Protein AF-A0A8T9QC94-F1 (afdb_monomer)

Structure (mmCIF, N/CA/C/O backbone):
data_AF-A0A8T9QC94-F1
#
_entry.id   AF-A0A8T9QC94-F1
#
loop_
_atom_site.group_PDB
_atom_site.id
_atom_site.type_symbol
_atom_site.label_atom_id
_atom_site.label_alt_id
_atom_site.label_comp_id
_atom_site.label_asym_id
_atom_site.label_entity_id
_atom_site.label_seq_id
_atom_site.pdbx_PDB_ins_code
_atom_site.Cartn_x
_atom_site.Cartn_y
_atom_site.Cartn_z
_atom_site.occupancy
_atom_site.B_iso_or_equiv
_atom_site.auth_seq_id
_atom_site.auth_comp_id
_atom_site.auth_asym_id
_atom_site.auth_atom_id
_atom_site.pdbx_PDB_model_num
ATOM 1 N N . MET A 1 1 ? -2.065 2.156 1.287 1.00 50.62 1 MET A N 1
ATOM 2 C CA . MET A 1 1 ? -2.611 1.478 0.087 1.00 50.62 1 MET A CA 1
ATOM 3 C C . MET A 1 1 ? -2.730 2.405 -1.128 1.00 50.62 1 MET A C 1
ATOM 5 O O . MET A 1 1 ? -3.229 1.985 -2.161 1.00 50.62 1 MET A O 1
ATOM 9 N N . GLY A 1 2 ? -2.127 3.603 -1.081 1.00 30.98 2 GLY A N 1
ATOM 10 C CA . GLY A 1 2 ? -1.982 4.484 -2.244 1.00 30.98 2 GLY A CA 1
ATOM 11 C C . GLY A 1 2 ? -0.728 4.279 -3.100 1.00 30.98 2 GLY A C 1
ATOM 12 O O . GLY A 1 2 ? -0.575 5.043 -4.041 1.00 30.98 2 GLY A O 1
ATOM 13 N N . ARG A 1 3 ? 0.181 3.331 -2.795 1.00 42.44 3 ARG A N 1
ATOM 14 C CA . ARG A 1 3 ? 1.330 2.986 -3.660 1.00 42.44 3 ARG A CA 1
ATOM 15 C C . ARG A 1 3 ? 2.234 1.886 -3.102 1.00 42.44 3 ARG A C 1
ATOM 17 O O . ARG A 1 3 ? 2.729 2.054 -1.993 1.00 42.44 3 ARG A O 1
ATOM 24 N N . PRO A 1 4 ? 2.602 0.907 -3.935 1.00 49.25 4 PRO A N 1
ATOM 25 C CA . PRO A 1 4 ? 3.944 0.352 -3.950 1.00 49.25 4 PRO A CA 1
ATOM 26 C C . PRO A 1 4 ? 4.881 1.401 -4.556 1.00 49.25 4 PRO A C 1
ATOM 28 O O . PRO A 1 4 ? 4.614 1.920 -5.653 1.00 49.25 4 PRO A O 1
ATOM 31 N N . TYR A 1 5 ? 5.948 1.729 -3.827 1.00 49.66 5 TYR A N 1
ATOM 32 C CA . TYR A 1 5 ? 7.038 2.610 -4.265 1.00 49.66 5 TYR A CA 1
ATOM 33 C C . TYR A 1 5 ? 6.638 4.099 -4.433 1.00 49.66 5 TYR A C 1
ATOM 35 O O . TYR A 1 5 ? 6.721 4.701 -5.511 1.00 49.66 5 TYR A O 1
ATOM 43 N N . GLY A 1 6 ? 6.162 4.711 -3.335 1.00 62.78 6 GLY A N 1
ATOM 44 C CA . GLY A 1 6 ? 6.227 6.162 -3.075 1.00 62.78 6 GLY A CA 1
ATOM 45 C C . GLY A 1 6 ? 5.049 6.759 -2.284 1.00 62.78 6 GLY A C 1
ATOM 46 O O . GLY A 1 6 ? 4.493 6.103 -1.416 1.00 62.78 6 GLY A O 1
ATOM 47 N N . TRP A 1 7 ? 4.705 8.022 -2.547 1.00 68.38 7 TRP A N 1
ATOM 48 C CA . TRP A 1 7 ? 3.813 8.870 -1.744 1.00 68.38 7 TRP A CA 1
ATOM 49 C C . TRP A 1 7 ? 2.368 8.886 -2.261 1.00 68.38 7 TRP A C 1
ATOM 51 O O . TRP A 1 7 ? 2.132 8.958 -3.473 1.00 68.38 7 TRP A O 1
ATOM 61 N N . GLY A 1 8 ? 1.398 8.859 -1.352 1.00 73.31 8 GLY A N 1
ATOM 62 C CA . GLY A 1 8 ? -0.018 8.906 -1.697 1.00 73.31 8 GLY A CA 1
ATOM 63 C C . GLY A 1 8 ? -0.899 9.209 -0.495 1.00 73.31 8 GLY A C 1
ATOM 64 O O . GLY A 1 8 ? -0.435 9.225 0.645 1.00 73.31 8 GLY A O 1
ATOM 65 N N . VAL A 1 9 ? -2.176 9.436 -0.775 1.00 79.12 9 VAL A N 1
ATOM 66 C CA . VAL A 1 9 ? -3.215 9.685 0.223 1.00 79.12 9 VAL A CA 1
ATOM 67 C C . VAL A 1 9 ? -4.273 8.603 0.079 1.00 79.12 9 VAL A C 1
ATOM 69 O O . VAL A 1 9 ? -4.597 8.163 -1.024 1.00 79.12 9 VAL A O 1
ATOM 72 N N . GLU A 1 10 ? -4.793 8.147 1.208 1.00 80.94 10 GLU A N 1
ATOM 73 C CA . GLU A 1 10 ? -5.810 7.110 1.267 1.00 80.94 10 GLU A CA 1
ATOM 74 C C . GLU A 1 10 ? -6.926 7.542 2.206 1.00 80.94 10 GLU A C 1
ATOM 76 O O . GLU A 1 10 ? -6.674 8.089 3.281 1.00 80.94 10 GLU A O 1
ATOM 81 N N . VAL A 1 11 ? -8.154 7.242 1.802 1.00 83.25 11 VAL A N 1
ATOM 82 C CA . VAL A 1 11 ? -9.336 7.342 2.644 1.00 83.25 11 VAL A CA 1
ATOM 83 C C . VAL A 1 11 ? -9.813 5.930 2.948 1.00 83.25 11 VAL A C 1
ATOM 85 O O . VAL A 1 11 ? -9.972 5.097 2.055 1.00 83.25 11 VAL A O 1
ATOM 88 N N . ALA A 1 12 ? -10.031 5.665 4.231 1.00 84.56 12 ALA A N 1
ATOM 89 C CA . ALA A 1 12 ? -10.493 4.382 4.725 1.00 84.56 12 ALA A CA 1
ATOM 90 C C . ALA A 1 12 ? -11.856 4.534 5.392 1.00 84.56 12 ALA A C 1
ATOM 92 O O . ALA A 1 12 ? -12.086 5.479 6.148 1.00 84.56 12 ALA A O 1
ATOM 93 N N . TYR A 1 13 ? -12.732 3.571 5.141 1.00 85.44 13 TYR A N 1
ATOM 94 C CA . TYR A 1 13 ? -14.042 3.475 5.754 1.00 85.44 13 TYR A CA 1
ATOM 95 C C . TYR A 1 13 ? -14.192 2.126 6.452 1.00 85.44 13 TYR A C 1
ATOM 97 O O . TYR A 1 13 ? -13.949 1.072 5.864 1.00 85.44 13 TYR A O 1
ATOM 105 N N . ARG A 1 14 ? -14.603 2.159 7.720 1.00 85.19 14 ARG A N 1
ATOM 106 C CA . ARG A 1 14 ? -14.805 0.954 8.522 1.00 85.19 14 ARG A CA 1
ATOM 107 C C . ARG A 1 14 ? -16.166 0.342 8.210 1.00 85.19 14 ARG A C 1
ATOM 109 O O . ARG A 1 14 ? -17.184 0.879 8.634 1.00 85.19 14 ARG A O 1
ATOM 116 N N . LEU A 1 15 ? -16.169 -0.775 7.483 1.00 85.06 15 LEU A N 1
ATOM 117 C CA . LEU A 1 15 ? -17.383 -1.521 7.138 1.00 85.06 15 LEU A CA 1
ATOM 118 C C . LEU A 1 15 ? -17.857 -2.390 8.309 1.00 85.06 15 LEU A C 1
ATOM 120 O O . LEU A 1 15 ? -19.047 -2.458 8.598 1.00 85.06 15 LEU A O 1
ATOM 124 N N . LEU A 1 16 ? -16.918 -3.045 8.994 1.00 86.25 16 LEU A N 1
ATOM 125 C CA . LEU A 1 16 ? -17.165 -3.903 10.156 1.00 86.25 16 LEU A CA 1
ATOM 126 C C . LEU A 1 16 ? -16.131 -3.592 11.247 1.00 86.25 16 LEU A C 1
ATOM 128 O O . LEU A 1 16 ? -15.074 -3.046 10.939 1.00 86.25 16 LEU A O 1
ATOM 132 N N . PRO A 1 17 ? -16.345 -3.995 12.514 1.00 81.81 17 PRO A N 1
ATOM 133 C CA . PRO A 1 17 ? -15.366 -3.771 13.584 1.00 81.81 17 PRO A CA 1
ATOM 134 C C . PRO A 1 17 ? -13.952 -4.289 13.273 1.00 81.81 17 PRO A C 1
ATOM 136 O O . PRO A 1 17 ? -12.978 -3.757 13.800 1.00 81.81 17 PRO A O 1
ATOM 139 N N . ALA A 1 18 ? -13.854 -5.303 12.410 1.00 85.88 18 ALA A N 1
ATOM 140 C CA . ALA A 1 18 ? -12.610 -5.923 11.976 1.00 85.88 18 ALA A CA 1
ATOM 141 C C . ALA A 1 18 ? -12.331 -5.767 10.470 1.00 85.88 18 ALA A C 1
ATOM 143 O O . ALA A 1 18 ? -11.371 -6.363 10.001 1.00 85.88 18 ALA A O 1
ATOM 144 N N . LEU A 1 19 ? -13.130 -5.009 9.705 1.00 88.38 19 LEU A N 1
ATOM 145 C CA . LEU A 1 19 ? -12.945 -4.853 8.255 1.00 88.38 19 LEU A CA 1
ATOM 146 C C . LEU A 1 19 ? -13.066 -3.387 7.840 1.00 88.38 19 LEU A C 1
ATOM 148 O O . LEU A 1 19 ? -14.121 -2.771 7.999 1.00 88.38 19 LEU A O 1
ATOM 152 N N . ASP A 1 20 ? -12.011 -2.873 7.221 1.00 88.50 20 ASP A N 1
ATOM 153 C CA . ASP A 1 20 ? -12.007 -1.566 6.576 1.00 88.50 20 ASP A CA 1
ATOM 154 C C . ASP A 1 20 ? -11.945 -1.751 5.055 1.00 88.50 20 ASP A C 1
ATOM 156 O O . ASP A 1 20 ? -11.173 -2.569 4.555 1.00 88.50 20 ASP A O 1
ATOM 160 N N . ALA A 1 21 ? -12.717 -0.95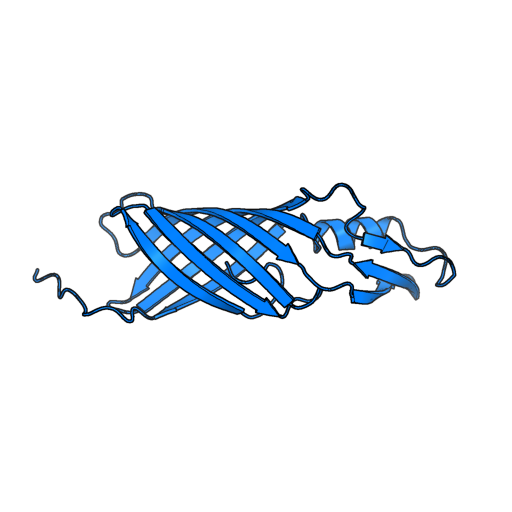9 4.318 1.00 87.50 21 ALA A N 1
ATOM 161 C CA . ALA A 1 21 ? -12.492 -0.717 2.899 1.00 87.50 21 ALA A CA 1
ATOM 162 C C . ALA A 1 21 ? -11.693 0.573 2.730 1.00 87.50 21 ALA A C 1
ATOM 164 O O . ALA A 1 21 ? -11.774 1.484 3.556 1.00 87.50 21 ALA A O 1
ATOM 165 N N . ASN A 1 22 ? -10.913 0.670 1.665 1.00 86.38 22 ASN A N 1
ATOM 166 C CA . ASN A 1 22 ? -10.178 1.881 1.362 1.00 86.38 22 ASN A CA 1
ATOM 167 C C . ASN A 1 22 ? -10.079 2.158 -0.127 1.00 86.38 22 ASN A C 1
ATOM 169 O O . ASN A 1 22 ? -10.169 1.273 -0.976 1.00 86.38 22 ASN A O 1
ATOM 173 N N . VAL A 1 23 ? -9.882 3.438 -0.405 1.00 86.75 23 VAL A N 1
ATOM 174 C CA . VAL A 1 23 ? -9.551 3.958 -1.719 1.00 86.75 23 VAL A CA 1
ATOM 175 C C . VAL A 1 23 ? -8.410 4.945 -1.552 1.00 86.75 23 VAL A C 1
ATOM 177 O O . VAL A 1 23 ? -8.390 5.752 -0.620 1.00 86.75 23 VAL A O 1
ATOM 180 N N . GLY A 1 24 ? -7.420 4.861 -2.425 1.00 81.19 24 GLY A N 1
ATOM 181 C CA . GLY A 1 24 ? -6.249 5.714 -2.363 1.00 81.19 24 GLY A CA 1
ATOM 182 C C . GLY A 1 24 ? -5.744 6.084 -3.739 1.00 81.19 24 GLY A C 1
ATOM 183 O O . GLY A 1 24 ? -5.918 5.351 -4.710 1.00 81.19 24 GLY A O 1
ATOM 184 N N . VAL A 1 25 ? -5.086 7.232 -3.791 1.00 81.12 25 VAL A N 1
ATOM 185 C CA . VAL A 1 25 ? -4.365 7.707 -4.967 1.00 81.12 25 VAL A CA 1
ATOM 186 C C . VAL A 1 25 ? -2.927 8.018 -4.578 1.00 81.12 25 VAL A C 1
ATOM 188 O O . VAL A 1 25 ? -2.644 8.463 -3.463 1.00 81.12 25 VAL A O 1
ATOM 191 N N . GLY A 1 26 ? -1.995 7.790 -5.493 1.00 73.31 26 GLY A N 1
ATOM 192 C CA . GLY A 1 26 ? -0.590 8.120 -5.284 1.00 73.31 26 GLY A CA 1
ATOM 193 C C . GLY A 1 26 ? 0.166 8.297 -6.593 1.00 73.31 26 GLY A C 1
ATOM 194 O O . GLY A 1 26 ? -0.261 7.829 -7.640 1.00 73.31 26 GLY A O 1
ATOM 195 N N . LEU A 1 27 ? 1.316 8.969 -6.541 1.00 68.31 27 LEU A N 1
ATOM 196 C CA . LEU A 1 27 ? 2.079 9.395 -7.732 1.00 68.31 27 LEU A CA 1
ATOM 197 C C . LEU A 1 27 ? 3.384 8.621 -7.999 1.00 68.31 27 LEU A C 1
ATOM 199 O O . LEU A 1 27 ? 4.462 9.168 -7.783 1.00 68.31 27 LEU A O 1
ATOM 203 N N . GLY A 1 28 ? 3.281 7.340 -8.370 1.00 64.69 28 GLY A N 1
ATOM 204 C CA . GLY A 1 28 ? 4.306 6.294 -8.597 1.00 64.69 28 GLY A CA 1
ATOM 205 C C . GLY A 1 28 ? 5.638 6.668 -9.251 1.00 64.69 28 GLY A C 1
ATOM 206 O O . GLY A 1 28 ? 5.694 7.588 -10.052 1.00 64.69 28 GLY A O 1
ATOM 207 N N . SER A 1 29 ? 6.664 5.829 -9.037 1.00 55.59 29 SER A N 1
ATOM 208 C CA . SER A 1 29 ? 7.753 5.659 -10.021 1.00 55.59 29 SER A CA 1
ATOM 209 C C . SER A 1 29 ? 7.223 5.209 -11.393 1.00 55.59 29 SER A C 1
ATOM 211 O O . SER A 1 29 ? 7.865 5.445 -12.404 1.00 55.59 29 SER A O 1
ATOM 213 N N . SER A 1 30 ? 6.022 4.620 -11.428 1.00 55.03 30 SER A N 1
ATOM 214 C CA . SER A 1 30 ? 5.246 4.296 -12.632 1.00 55.03 30 SER A CA 1
ATOM 215 C C . SER A 1 30 ? 4.028 5.221 -12.845 1.00 55.03 30 SER A C 1
ATOM 217 O O . SER A 1 30 ? 3.086 4.857 -13.542 1.00 55.03 30 SER A O 1
ATOM 219 N N . GLY A 1 31 ? 4.012 6.406 -12.222 1.00 66.94 31 GLY A N 1
ATOM 220 C CA . GLY A 1 31 ? 3.009 7.452 -12.458 1.00 66.94 31 GLY A CA 1
ATOM 221 C C . GLY A 1 31 ? 1.781 7.375 -11.561 1.00 66.94 31 GLY A C 1
ATOM 222 O O . GLY A 1 31 ? 1.801 6.731 -10.512 1.00 66.94 31 GLY A O 1
ATOM 223 N N . ALA A 1 32 ? 0.708 8.078 -11.930 1.00 70.88 32 ALA A N 1
ATOM 224 C CA . ALA A 1 32 ? -0.508 8.114 -11.123 1.00 70.88 32 ALA A CA 1
ATOM 225 C C . ALA A 1 32 ? -1.113 6.707 -10.969 1.00 70.88 32 ALA A C 1
ATOM 227 O O . ALA A 1 32 ? -1.405 6.016 -11.949 1.00 70.88 32 ALA A O 1
ATOM 228 N N . LYS A 1 33 ? -1.297 6.301 -9.713 1.00 74.38 33 LYS A N 1
ATOM 229 C CA . LYS A 1 33 ? -1.915 5.047 -9.297 1.00 74.38 33 LYS A CA 1
ATOM 230 C C . LYS A 1 33 ? -3.188 5.361 -8.540 1.00 74.38 33 LYS A C 1
ATOM 232 O O . LYS A 1 33 ? -3.174 6.190 -7.629 1.00 74.38 33 LYS A O 1
ATOM 237 N N . ILE A 1 34 ? -4.253 4.659 -8.887 1.00 80.56 34 ILE A N 1
ATOM 238 C CA . ILE A 1 34 ? -5.477 4.600 -8.096 1.00 80.56 34 ILE A CA 1
ATOM 239 C C . ILE A 1 34 ? -5.637 3.173 -7.596 1.00 80.56 34 ILE A C 1
ATOM 241 O O . ILE A 1 34 ? -5.380 2.219 -8.326 1.00 80.56 34 ILE A O 1
ATOM 245 N N . GLY A 1 35 ? -5.999 3.019 -6.331 1.00 80.94 35 GLY A N 1
ATOM 246 C CA . GLY A 1 35 ? -6.169 1.716 -5.720 1.00 80.94 35 GLY A CA 1
ATOM 247 C C . GLY A 1 35 ? -7.412 1.660 -4.861 1.00 80.94 35 GLY A C 1
ATOM 248 O O . GLY A 1 35 ? -7.745 2.626 -4.177 1.00 80.94 35 GLY A O 1
ATOM 249 N N . VAL A 1 36 ? -8.070 0.511 -4.888 1.00 87.19 36 VAL A N 1
ATOM 250 C CA . VAL A 1 36 ? -9.149 0.153 -3.969 1.00 87.19 36 VAL A CA 1
ATOM 251 C C . VAL A 1 36 ? -8.776 -1.130 -3.259 1.00 87.19 36 VAL A C 1
ATOM 253 O O . VAL A 1 36 ? -8.131 -2.006 -3.837 1.00 87.19 36 VAL A O 1
ATOM 256 N N . GLY A 1 37 ? -9.169 -1.259 -2.004 1.00 87.62 37 GLY A N 1
ATOM 257 C CA . GLY A 1 37 ? -8.801 -2.428 -1.237 1.00 87.62 37 GLY A CA 1
ATOM 258 C C . GLY A 1 37 ? -9.577 -2.605 0.043 1.00 87.62 37 GLY A C 1
ATOM 259 O O . GLY A 1 37 ? -10.472 -1.836 0.401 1.00 87.62 37 GLY A O 1
ATOM 260 N N . THR A 1 38 ? -9.223 -3.679 0.727 1.00 90.19 38 THR A N 1
ATOM 261 C CA . THR A 1 38 ? -9.811 -4.065 2.000 1.00 90.19 38 THR A CA 1
ATOM 262 C C . THR A 1 38 ? -8.717 -4.482 2.969 1.00 90.19 38 THR A C 1
ATOM 264 O O . THR A 1 38 ? -7.657 -4.977 2.582 1.00 90.19 38 THR A O 1
ATOM 267 N N . ARG A 1 39 ? -8.961 -4.251 4.258 1.00 90.38 39 ARG A N 1
ATOM 268 C CA . ARG A 1 39 ? -8.088 -4.644 5.364 1.00 90.38 39 ARG A CA 1
ATOM 269 C C . ARG A 1 39 ? -8.921 -5.297 6.448 1.00 90.38 39 ARG A C 1
ATOM 271 O O . ARG A 1 39 ? -9.793 -4.655 7.026 1.00 90.38 39 ARG A O 1
ATOM 278 N N . ALA A 1 40 ? -8.618 -6.550 6.736 1.00 89.81 40 ALA A N 1
ATOM 279 C CA . ALA A 1 40 ? -9.122 -7.275 7.881 1.00 89.81 40 ALA A CA 1
ATOM 280 C C . ALA A 1 40 ? -8.134 -7.154 9.049 1.00 89.81 40 ALA A C 1
ATOM 282 O O . ALA A 1 40 ? -6.933 -7.359 8.875 1.00 89.81 40 ALA A O 1
ATOM 283 N N . TYR A 1 41 ? -8.630 -6.841 10.242 1.00 89.50 41 TYR A N 1
ATOM 284 C CA . TYR A 1 41 ? -7.832 -6.730 11.460 1.00 89.50 41 TYR A CA 1
ATOM 285 C C . TYR A 1 41 ? -8.064 -7.938 12.353 1.00 89.50 41 TYR A C 1
ATOM 287 O O . TYR A 1 41 ? -9.199 -8.345 12.598 1.00 89.50 41 TYR A O 1
ATOM 295 N N . VAL A 1 42 ? -6.979 -8.468 12.906 1.00 89.19 42 VAL A N 1
ATOM 296 C CA . VAL A 1 42 ? -7.044 -9.481 13.952 1.00 89.19 42 VAL A CA 1
ATOM 297 C C . VAL A 1 42 ? -7.499 -8.798 15.248 1.00 89.19 42 VAL A C 1
ATOM 299 O O . VAL A 1 42 ? -6.870 -7.817 15.676 1.00 89.19 42 VAL A O 1
ATOM 302 N N . PRO A 1 43 ? -8.577 -9.283 15.892 1.00 82.19 43 PRO A N 1
ATOM 303 C CA . PRO A 1 43 ? -9.019 -8.757 17.174 1.00 82.19 43 PRO A CA 1
ATOM 304 C C . PRO A 1 43 ? -7.888 -8.833 18.202 1.00 82.19 43 PRO A C 1
ATOM 306 O O . PRO A 1 43 ? -7.308 -9.887 18.441 1.00 82.19 43 PRO A O 1
ATOM 309 N N . SER A 1 44 ? -7.576 -7.700 18.821 1.00 80.38 44 SER A N 1
ATOM 310 C CA . SER A 1 44 ? -6.547 -7.587 19.852 1.00 80.38 44 SER A CA 1
ATOM 311 C C . SER A 1 44 ? -7.076 -6.694 20.964 1.00 80.38 44 SER A C 1
ATOM 313 O O . SER A 1 44 ? -7.776 -5.717 20.703 1.00 80.38 44 SER A O 1
ATOM 315 N N . ARG A 1 45 ? -6.754 -7.034 22.216 1.00 75.94 45 ARG A N 1
ATOM 316 C CA . ARG A 1 45 ? -7.088 -6.207 23.392 1.00 75.94 45 ARG A CA 1
ATOM 317 C C . ARG A 1 45 ? -6.112 -5.037 23.579 1.00 75.94 45 ARG A C 1
ATOM 319 O O . ARG A 1 45 ? -6.335 -4.184 24.435 1.00 75.94 45 ARG A O 1
ATOM 326 N N . GLY A 1 46 ? -5.015 -5.018 22.819 1.00 81.25 46 GLY A N 1
ATOM 327 C CA . GLY A 1 46 ? -3.975 -3.996 22.889 1.00 81.25 46 GLY A CA 1
ATOM 328 C C . GLY A 1 46 ? -4.162 -2.863 21.880 1.00 81.25 46 GLY A C 1
ATOM 329 O O . GLY A 1 4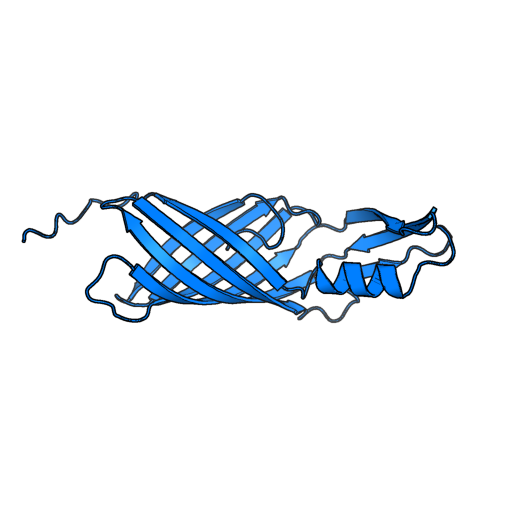6 ? -5.118 -2.829 21.119 1.00 81.25 46 GLY A O 1
ATOM 330 N N . ARG A 1 47 ? -3.198 -1.935 21.855 1.00 84.44 47 ARG A N 1
ATOM 331 C CA . ARG A 1 47 ? -3.112 -0.872 20.832 1.00 84.44 47 ARG A CA 1
ATOM 332 C C . ARG A 1 47 ? -2.521 -1.360 19.506 1.00 84.44 47 ARG A C 1
ATOM 334 O O . ARG A 1 47 ? -2.569 -0.631 18.521 1.00 84.44 47 ARG A O 1
ATOM 341 N N . ASN A 1 48 ? -1.944 -2.561 19.513 1.00 88.12 48 ASN A N 1
ATOM 342 C CA . ASN A 1 48 ? -1.361 -3.223 18.355 1.00 88.12 48 ASN A CA 1
ATOM 343 C C . ASN A 1 48 ? -2.380 -4.193 17.766 1.00 88.12 48 ASN A C 1
ATOM 345 O O . ASN A 1 48 ? -2.804 -5.132 18.446 1.00 88.12 48 ASN A O 1
ATOM 349 N N . HIS A 1 49 ? -2.715 -3.986 16.501 1.00 89.25 49 HIS A N 1
ATOM 350 C CA . HIS A 1 49 ? -3.555 -4.874 15.717 1.00 89.25 49 HIS A CA 1
ATOM 351 C C . HIS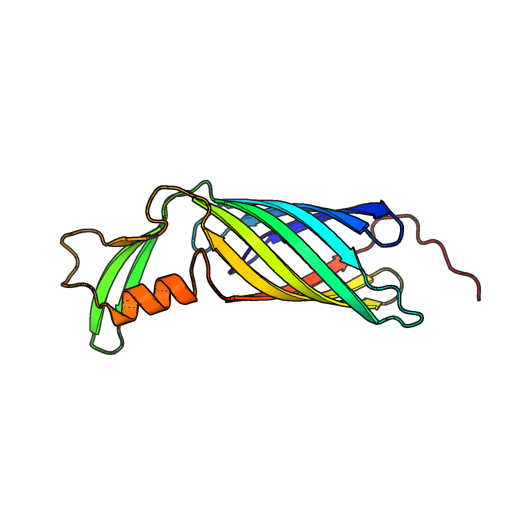 A 1 49 ? -2.756 -5.375 14.529 1.00 89.25 49 HIS A C 1
ATOM 353 O O . HIS A 1 49 ? -2.180 -4.586 13.784 1.00 89.25 49 HIS A O 1
ATOM 359 N N . LEU A 1 50 ? -2.725 -6.687 14.343 1.00 91.19 50 LEU A N 1
ATOM 360 C CA . LEU A 1 50 ? -2.267 -7.237 13.078 1.00 91.19 50 LEU A CA 1
ATOM 361 C C . LEU A 1 50 ? -3.376 -7.051 12.050 1.00 91.19 50 LEU A C 1
ATOM 363 O O . LEU A 1 50 ? -4.557 -7.135 12.390 1.00 91.19 50 LEU A O 1
ATOM 367 N N . PHE A 1 51 ? -3.004 -6.792 10.807 1.00 90.81 51 PHE A N 1
ATOM 368 C CA . PHE A 1 51 ? -3.955 -6.738 9.710 1.00 90.81 51 PHE A CA 1
ATOM 369 C C . PHE A 1 51 ? -3.435 -7.521 8.515 1.00 90.81 51 PHE A C 1
ATOM 371 O O . PHE A 1 51 ? -2.228 -7.615 8.293 1.00 90.81 51 PHE A O 1
ATOM 378 N N . ALA A 1 52 ? -4.371 -8.044 7.740 1.00 91.44 52 ALA A N 1
ATOM 379 C CA . ALA A 1 52 ? -4.148 -8.586 6.414 1.00 91.44 52 ALA A CA 1
ATOM 380 C C . ALA A 1 52 ? -5.119 -7.896 5.457 1.00 91.44 52 ALA A C 1
ATOM 382 O O . ALA A 1 52 ? -6.223 -7.524 5.843 1.00 91.44 52 ALA A O 1
ATOM 383 N N . GLY A 1 53 ? -4.719 -7.670 4.219 1.00 88.62 53 GLY A N 1
ATOM 384 C CA . GLY A 1 53 ? -5.524 -6.926 3.273 1.00 88.62 53 GLY A CA 1
ATOM 385 C C . GLY A 1 53 ? -5.117 -7.175 1.841 1.00 88.62 53 GLY A C 1
ATOM 386 O O . GLY A 1 53 ? -4.048 -7.711 1.555 1.00 88.62 53 GLY A O 1
ATOM 387 N N . THR A 1 54 ? -5.990 -6.760 0.942 1.00 88.88 54 THR A N 1
ATOM 388 C CA . THR A 1 54 ? -5.812 -6.924 -0.495 1.00 88.88 54 THR A CA 1
ATOM 389 C C . THR A 1 54 ? -6.142 -5.613 -1.179 1.00 88.88 54 THR A C 1
ATOM 391 O O . THR A 1 54 ? -7.181 -5.030 -0.872 1.00 88.88 54 THR A O 1
ATOM 394 N N . ASN A 1 55 ? -5.308 -5.175 -2.119 1.00 85.50 55 ASN A N 1
ATOM 395 C CA . ASN A 1 55 ? -5.592 -4.009 -2.950 1.00 85.50 55 ASN A CA 1
ATOM 396 C C . ASN A 1 55 ? -5.538 -4.358 -4.406 1.00 85.50 55 ASN A C 1
ATOM 398 O O . ASN A 1 55 ? -4.562 -4.940 -4.862 1.00 85.50 55 ASN A O 1
ATOM 402 N N . LEU A 1 56 ? -6.507 -3.861 -5.142 1.00 84.56 56 LEU A N 1
ATOM 403 C CA . LEU A 1 56 ? -6.408 -3.737 -6.572 1.00 84.56 56 LEU A CA 1
ATOM 404 C C . LEU A 1 56 ? -5.898 -2.334 -6.888 1.00 84.56 56 LEU A C 1
ATOM 406 O O . LEU A 1 56 ? -6.534 -1.344 -6.533 1.00 84.56 56 LEU A O 1
ATOM 410 N N . VAL A 1 57 ? -4.733 -2.248 -7.517 1.00 79.88 57 VAL A N 1
ATOM 411 C CA . VAL A 1 57 ? -4.090 -0.997 -7.914 1.00 79.88 57 VAL A CA 1
ATOM 412 C C . VAL A 1 57 ? -4.034 -0.947 -9.431 1.00 79.88 57 VAL A C 1
ATOM 414 O O . VAL A 1 57 ? -3.505 -1.850 -10.071 1.00 79.88 57 VAL A O 1
ATOM 417 N N . TYR A 1 58 ? -4.551 0.131 -9.999 1.00 78.88 58 TYR A N 1
ATOM 418 C CA . TYR A 1 58 ? -4.462 0.434 -11.415 1.00 78.88 58 TYR A CA 1
ATOM 419 C C . TYR A 1 58 ? -3.446 1.560 -11.629 1.00 78.88 58 TYR A C 1
ATOM 421 O O . TYR A 1 58 ? -3.562 2.638 -11.037 1.00 78.88 58 TYR A O 1
ATOM 429 N N . SER A 1 59 ? -2.431 1.302 -12.456 1.00 74.25 59 SER A N 1
ATOM 430 C CA . SER A 1 59 ? -1.448 2.303 -12.884 1.00 74.25 59 SER A CA 1
ATOM 431 C C . SER A 1 59 ? -1.856 2.839 -14.251 1.00 74.25 59 SER A C 1
ATOM 433 O O . SER A 1 59 ? -1.895 2.077 -15.210 1.00 74.25 59 SER A O 1
ATOM 435 N N . SER A 1 60 ? -2.152 4.137 -14.356 1.00 67.25 60 SER A N 1
ATOM 436 C CA . SER A 1 60 ? -2.675 4.732 -15.598 1.00 67.25 60 SER A CA 1
ATOM 437 C C . SER A 1 60 ? -1.594 5.287 -16.533 1.00 67.25 60 SER A C 1
ATOM 439 O O . SER A 1 60 ? -1.927 5.770 -17.612 1.00 67.25 60 SER A O 1
ATOM 441 N N . SER A 1 61 ? -0.323 5.285 -16.125 1.00 64.00 61 SER A N 1
ATOM 442 C CA . SER A 1 61 ? 0.757 5.930 -16.878 1.00 64.00 61 SER A CA 1
ATOM 443 C C . SER A 1 61 ? 1.762 4.917 -17.395 1.00 64.00 61 SER A C 1
ATOM 445 O O . SER A 1 61 ? 2.181 4.030 -16.652 1.00 64.00 61 SER A O 1
ATOM 447 N N . ASN A 1 62 ? 2.203 5.136 -18.633 1.00 63.09 62 ASN A N 1
ATOM 448 C CA . ASN A 1 62 ? 3.421 4.535 -19.154 1.00 63.09 62 ASN A CA 1
ATOM 449 C C . ASN A 1 62 ? 4.593 5.427 -18.738 1.00 63.09 62 ASN A C 1
ATOM 451 O O . ASN A 1 62 ? 4.534 6.640 -18.954 1.00 63.09 62 ASN A O 1
ATOM 455 N N . ILE A 1 63 ? 5.624 4.867 -18.108 1.00 63.47 63 ILE A N 1
ATOM 456 C CA . ILE A 1 63 ? 6.823 5.625 -17.719 1.00 63.47 63 ILE A CA 1
ATOM 457 C C . ILE A 1 63 ? 8.063 4.941 -18.266 1.00 63.47 63 ILE A C 1
ATOM 459 O O . ILE A 1 63 ? 8.236 3.737 -18.106 1.00 63.47 63 ILE A O 1
ATOM 463 N N . SER A 1 64 ? 8.933 5.727 -18.893 1.00 59.28 64 SER A N 1
ATOM 464 C CA . SER A 1 64 ? 10.261 5.292 -19.313 1.00 59.28 64 SER A CA 1
ATOM 465 C C . SER A 1 64 ?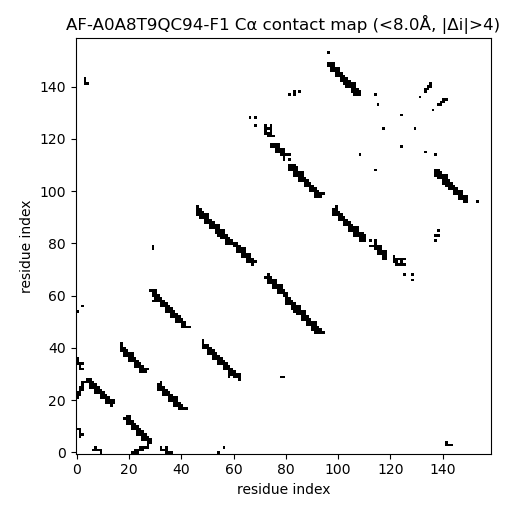 11.240 5.470 -18.153 1.00 59.28 64 SER A C 1
ATOM 467 O O . SER A 1 64 ? 11.362 6.570 -17.616 1.00 59.28 64 SER A O 1
ATOM 469 N N . VAL A 1 65 ? 11.927 4.402 -17.762 1.00 61.56 65 VAL A N 1
ATOM 470 C CA . VAL A 1 65 ? 12.949 4.409 -16.713 1.00 61.56 65 VAL A CA 1
ATOM 471 C C . VAL A 1 65 ? 14.286 4.030 -17.333 1.00 61.56 65 VAL A C 1
ATOM 473 O O . VAL A 1 65 ? 14.401 3.001 -17.998 1.00 61.56 65 VAL A O 1
ATOM 476 N N . ASP A 1 66 ? 15.291 4.869 -17.097 1.00 62.69 66 ASP A N 1
ATOM 477 C CA . ASP A 1 66 ? 16.677 4.597 -17.465 1.00 62.69 66 ASP A CA 1
ATOM 478 C C . ASP A 1 66 ? 17.370 3.908 -16.291 1.00 62.69 66 ASP A C 1
ATOM 480 O O . ASP A 1 66 ? 17.395 4.436 -15.178 1.00 62.69 66 ASP A O 1
ATOM 484 N N . ILE A 1 67 ? 17.901 2.712 -16.530 1.00 62.94 67 ILE A N 1
ATOM 485 C CA . ILE A 1 67 ? 18.573 1.906 -15.513 1.00 62.94 67 ILE A CA 1
ATOM 486 C C . ILE A 1 67 ? 19.975 1.605 -16.000 1.00 62.94 67 ILE A C 1
ATOM 488 O O . ILE A 1 67 ? 20.175 1.100 -17.104 1.00 62.94 67 ILE A O 1
ATOM 492 N N . GLU A 1 68 ? 20.945 1.923 -15.157 1.00 57.62 68 GLU A N 1
ATOM 493 C CA . GLU A 1 68 ? 22.344 1.592 -15.363 1.00 57.62 68 GLU A CA 1
ATOM 494 C C . GLU A 1 68 ? 22.702 0.458 -14.402 1.00 57.62 68 GLU A C 1
ATOM 496 O O . GLU A 1 68 ? 22.595 0.609 -13.185 1.00 57.62 68 GLU A O 1
ATOM 501 N N . ASP A 1 69 ? 23.048 -0.707 -14.951 1.00 59.38 69 ASP A N 1
ATOM 502 C CA . ASP A 1 69 ? 23.548 -1.824 -14.148 1.00 59.38 69 ASP A CA 1
ATOM 503 C C . ASP A 1 69 ? 24.945 -1.478 -13.596 1.00 59.38 69 ASP A C 1
ATOM 505 O O . ASP A 1 69 ? 25.683 -0.675 -14.164 1.00 59.38 69 ASP A O 1
ATOM 509 N N . SER A 1 70 ? 25.339 -2.150 -12.519 1.00 53.72 70 SER A N 1
ATOM 510 C CA . SER A 1 70 ? 26.661 -2.127 -11.879 1.00 53.72 70 SER A CA 1
ATOM 511 C C . SER A 1 70 ? 27.852 -2.329 -12.833 1.00 53.72 70 SER A C 1
ATOM 513 O O . SER A 1 70 ? 28.964 -1.910 -12.522 1.00 53.72 70 SER A O 1
ATOM 515 N N . ASN A 1 71 ? 27.611 -2.905 -14.015 1.00 57.91 71 ASN A N 1
ATOM 516 C CA . ASN A 1 71 ? 28.585 -3.078 -15.097 1.00 57.91 71 ASN A CA 1
ATOM 517 C C . ASN A 1 71 ? 28.607 -1.915 -16.119 1.00 57.91 71 ASN A C 1
ATOM 519 O O . ASN A 1 71 ? 29.213 -2.047 -17.180 1.00 57.91 71 ASN A O 1
ATOM 523 N N . GLY A 1 72 ? 27.912 -0.801 -15.857 1.00 57.31 72 GLY A N 1
ATOM 524 C CA . GLY A 1 72 ? 27.812 0.357 -16.760 1.00 57.31 72 GLY A CA 1
ATOM 525 C C . GLY A 1 72 ? 26.893 0.144 -17.971 1.00 57.31 72 GLY A C 1
ATOM 526 O O . GLY A 1 72 ? 26.884 0.947 -18.906 1.00 57.31 72 GLY A O 1
ATOM 527 N N . VAL A 1 73 ? 26.115 -0.945 -17.986 1.00 58.28 73 VAL A N 1
ATOM 528 C CA . VAL A 1 73 ? 25.160 -1.238 -19.062 1.00 58.28 73 VAL A CA 1
ATOM 529 C C . VAL A 1 73 ? 23.896 -0.418 -18.830 1.00 58.28 73 VAL A C 1
ATOM 531 O O . VAL A 1 73 ? 23.135 -0.685 -17.901 1.00 58.28 73 VAL A O 1
ATOM 534 N N . LYS A 1 74 ? 23.675 0.576 -19.691 1.00 61.56 74 LYS A N 1
ATOM 535 C CA . LYS A 1 74 ? 22.463 1.400 -19.704 1.00 61.56 74 LYS A CA 1
ATOM 536 C C . LYS A 1 74 ? 21.376 0.689 -20.496 1.00 61.56 74 LYS A C 1
ATOM 538 O O . LYS A 1 74 ? 21.620 0.320 -21.639 1.00 61.56 74 LYS A O 1
ATOM 543 N N . GLY A 1 75 ? 20.209 0.513 -19.888 1.00 59.91 75 GLY A N 1
ATOM 544 C CA . GLY A 1 75 ? 18.993 0.000 -20.512 1.00 59.91 75 GLY A CA 1
ATOM 545 C C . GLY A 1 75 ? 17.817 0.924 -20.217 1.00 59.91 75 GLY A C 1
ATOM 546 O O . GLY A 1 75 ? 17.643 1.361 -19.078 1.00 59.91 75 GLY A O 1
ATOM 547 N N . ARG A 1 76 ? 17.011 1.230 -21.236 1.00 64.81 76 ARG A N 1
ATOM 548 C CA . ARG A 1 76 ? 15.763 1.985 -21.074 1.00 64.81 76 ARG A CA 1
ATOM 549 C C . ARG A 1 76 ? 14.586 1.020 -21.073 1.00 64.81 76 ARG A C 1
ATOM 551 O O . ARG A 1 76 ? 14.411 0.266 -22.028 1.00 64.81 76 ARG A O 1
ATOM 558 N N . TYR A 1 77 ? 13.769 1.075 -20.030 1.00 64.56 77 TYR A N 1
ATOM 559 C CA . TYR A 1 77 ? 12.598 0.218 -19.859 1.00 64.56 77 TYR A CA 1
ATOM 560 C C . TYR A 1 77 ? 11.325 1.063 -19.840 1.00 64.56 77 TYR A C 1
ATOM 562 O O . TYR A 1 77 ? 11.282 2.107 -19.195 1.00 64.56 77 TYR A O 1
ATOM 570 N N . ILE A 1 78 ? 10.276 0.624 -20.529 1.00 66.94 78 ILE A N 1
ATOM 571 C CA . ILE A 1 78 ? 8.932 1.194 -20.428 1.00 66.94 78 ILE A CA 1
ATOM 572 C C . ILE A 1 78 ? 8.147 0.352 -19.435 1.00 66.94 78 ILE A C 1
ATOM 574 O O . ILE A 1 78 ? 7.941 -0.839 -19.642 1.00 66.94 78 ILE A O 1
ATOM 578 N N . ILE A 1 79 ? 7.688 0.984 -18.362 1.00 66.00 79 ILE A N 1
ATOM 579 C CA . ILE A 1 79 ? 6.713 0.395 -17.453 1.00 66.00 79 ILE A CA 1
ATOM 580 C C . ILE A 1 79 ? 5.333 0.748 -17.992 1.00 66.00 79 ILE A C 1
ATOM 582 O O . ILE A 1 79 ? 4.973 1.927 -18.006 1.00 66.00 79 ILE A O 1
ATOM 586 N N . HIS A 1 80 ? 4.581 -0.252 -18.445 1.00 68.38 80 HIS A N 1
ATOM 587 C CA . HIS A 1 80 ? 3.245 -0.066 -19.013 1.00 68.38 80 HIS A CA 1
ATOM 588 C C . HIS A 1 80 ? 2.167 0.061 -17.933 1.00 68.38 80 HIS A C 1
ATOM 590 O O . HIS A 1 80 ? 2.289 -0.464 -16.817 1.00 68.38 80 HIS A O 1
ATOM 596 N N . SER A 1 81 ? 1.064 0.720 -18.294 1.00 65.44 81 SER A N 1
ATOM 597 C CA . SER A 1 81 ? -0.165 0.725 -17.505 1.00 65.44 81 SER A CA 1
ATOM 598 C C . SER A 1 81 ? -0.586 -0.709 -17.196 1.00 65.44 81 SER A C 1
ATOM 600 O O . SER A 1 81 ? -0.805 -1.521 -18.100 1.00 65.44 81 SER A O 1
ATOM 602 N N . SER A 1 82 ? -0.685 -1.032 -15.914 1.00 70.31 82 SER A N 1
ATOM 603 C CA . SER A 1 82 ? -0.934 -2.394 -15.464 1.00 70.31 82 SER A CA 1
ATOM 604 C C . SER A 1 82 ? -1.839 -2.418 -14.246 1.00 70.31 82 SER A C 1
ATOM 606 O O . SER A 1 82 ? -1.853 -1.496 -13.421 1.00 70.31 82 SER A O 1
ATOM 608 N N . THR A 1 83 ? -2.618 -3.494 -14.163 1.00 76.44 83 THR A N 1
ATOM 609 C CA . THR A 1 83 ? -3.427 -3.809 -12.987 1.00 76.44 83 THR A CA 1
ATOM 610 C C . THR A 1 83 ? -2.639 -4.747 -12.084 1.00 76.44 83 THR A C 1
ATOM 612 O O . THR A 1 83 ? -2.141 -5.783 -12.529 1.00 76.44 83 THR A O 1
ATOM 615 N N . LEU A 1 84 ? -2.525 -4.379 -10.813 1.00 77.19 84 LEU A N 1
ATOM 616 C CA . LEU A 1 84 ? -1.738 -5.076 -9.804 1.00 77.19 84 LEU A CA 1
ATOM 617 C C . LEU A 1 84 ? -2.631 -5.441 -8.623 1.00 77.19 84 LEU A C 1
ATOM 619 O O . LEU A 1 84 ? -3.309 -4.581 -8.063 1.00 77.19 84 LEU A O 1
ATOM 623 N N . LEU A 1 85 ? -2.594 -6.700 -8.208 1.00 82.69 85 LEU A N 1
ATOM 624 C CA . LEU A 1 85 ? -3.204 -7.155 -6.967 1.00 82.69 85 LEU A CA 1
ATOM 625 C C . LEU A 1 85 ? -2.140 -7.216 -5.874 1.00 82.69 85 LEU A C 1
ATOM 627 O O . LEU A 1 85 ? -1.251 -8.052 -5.920 1.00 82.69 85 LEU A O 1
ATOM 631 N N . HIS A 1 86 ? -2.230 -6.359 -4.869 1.00 83.69 86 HIS A N 1
ATOM 632 C CA . HIS A 1 86 ? -1.320 -6.350 -3.731 1.00 83.69 86 HIS A CA 1
ATOM 633 C C . HIS A 1 86 ? -1.930 -7.058 -2.534 1.00 83.69 86 HIS A C 1
ATOM 635 O O . HIS A 1 86 ? -2.879 -6.557 -1.930 1.00 83.69 86 HIS A O 1
ATOM 641 N N . LEU A 1 87 ? -1.329 -8.170 -2.137 1.00 86.25 87 LEU A N 1
ATOM 642 C CA . LEU A 1 87 ? -1.555 -8.779 -0.834 1.00 86.25 87 LEU A CA 1
ATOM 643 C C . LEU A 1 87 ? -0.700 -8.042 0.190 1.00 86.25 87 LEU A C 1
ATOM 645 O O . LEU A 1 87 ? 0.472 -7.778 -0.058 1.00 86.25 87 LEU A O 1
ATOM 649 N N . ARG A 1 88 ? -1.273 -7.663 1.330 1.00 86.44 88 ARG A N 1
ATOM 650 C CA . ARG A 1 88 ? -0.580 -6.904 2.375 1.00 86.44 88 ARG A CA 1
ATOM 651 C C . ARG A 1 88 ? -0.867 -7.502 3.731 1.00 86.44 88 ARG A C 1
ATOM 653 O O . ARG A 1 88 ? -2.000 -7.851 4.032 1.00 86.44 88 ARG A O 1
ATOM 660 N N . ALA A 1 89 ? 0.148 -7.543 4.570 1.00 89.12 89 ALA A N 1
ATOM 661 C CA . ALA A 1 89 ? 0.029 -7.872 5.972 1.00 89.12 89 ALA A CA 1
ATOM 662 C C . ALA A 1 89 ? 0.860 -6.886 6.783 1.00 89.12 89 ALA A C 1
ATOM 664 O O . ALA A 1 89 ? 1.848 -6.334 6.300 1.00 89.12 89 ALA A O 1
ATOM 665 N N . GLY A 1 90 ? 0.468 -6.624 8.018 1.00 90.81 90 GLY A N 1
ATOM 666 C CA . GLY A 1 90 ? 1.213 -5.665 8.806 1.00 90.81 90 GLY A CA 1
ATOM 667 C C . GLY A 1 90 ? 0.690 -5.443 10.202 1.00 90.81 90 GLY A C 1
ATOM 668 O O . GLY A 1 90 ? -0.192 -6.147 10.693 1.00 90.81 90 GLY A O 1
ATOM 669 N N . LEU A 1 91 ? 1.258 -4.422 10.828 1.00 90.94 91 LEU A N 1
ATOM 670 C CA . LEU A 1 91 ? 0.949 -4.004 12.178 1.00 90.94 91 LEU A CA 1
ATOM 671 C C . LEU A 1 91 ? 0.375 -2.590 12.169 1.00 90.94 91 LEU A C 1
ATOM 673 O O . LEU A 1 91 ? 0.919 -1.671 11.562 1.00 90.94 91 LEU A O 1
ATOM 677 N N . HIS A 1 92 ? -0.737 -2.430 12.866 1.00 89.25 92 HIS A N 1
ATOM 678 C CA . HIS A 1 92 ? -1.437 -1.179 13.094 1.00 89.25 92 HIS A CA 1
ATOM 679 C C . HIS A 1 92 ? -1.315 -0.815 14.570 1.00 89.25 92 HIS A C 1
ATOM 681 O O . HIS A 1 92 ? -1.824 -1.527 15.435 1.00 89.25 92 HIS A O 1
ATOM 687 N N . HIS A 1 93 ? -0.635 0.288 14.858 1.00 89.19 93 HIS A N 1
ATOM 688 C CA . HIS A 1 93 ? -0.459 0.822 16.199 1.00 89.19 93 HIS A CA 1
ATOM 689 C C . HIS A 1 93 ? -1.345 2.052 16.402 1.00 89.19 93 HIS A C 1
ATOM 691 O O . HIS A 1 93 ? -1.110 3.107 15.813 1.00 89.19 93 HIS A O 1
ATOM 697 N N . GLN A 1 94 ? -2.345 1.941 17.273 1.00 86.69 94 GLN A N 1
ATOM 698 C CA . GLN A 1 94 ? -3.272 3.028 17.577 1.00 86.69 94 GLN A CA 1
ATOM 699 C C . GLN A 1 94 ? -2.712 3.973 18.660 1.00 86.69 94 GLN A C 1
ATOM 701 O O . GLN A 1 94 ? -2.577 3.612 19.831 1.00 86.69 94 GLN A O 1
ATOM 706 N N . PHE A 1 95 ? -2.499 5.235 18.294 1.00 84.88 95 PHE A N 1
ATOM 707 C CA . PHE A 1 95 ? -2.158 6.352 19.178 1.00 84.88 95 PHE A CA 1
ATOM 708 C C . PHE A 1 95 ? -3.383 7.246 19.432 1.00 84.88 95 PHE A C 1
ATOM 710 O O . PHE A 1 95 ? -3.532 8.317 18.841 1.00 84.88 95 PHE A O 1
ATOM 717 N N . ARG A 1 96 ? -4.273 6.837 20.347 1.00 81.75 96 ARG A N 1
ATOM 718 C CA . ARG A 1 96 ? -5.535 7.551 20.648 1.00 81.75 96 ARG A CA 1
ATOM 719 C C . ARG A 1 96 ? -6.379 7.764 19.377 1.00 81.75 96 ARG A C 1
ATOM 721 O O . ARG A 1 96 ? -7.071 6.840 18.962 1.00 81.75 96 ARG A O 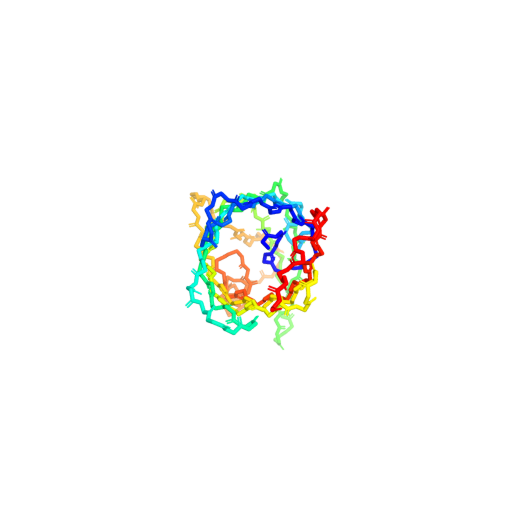1
ATOM 728 N N . ARG A 1 97 ? -6.322 8.958 18.770 1.00 79.94 97 ARG A N 1
ATOM 729 C CA . ARG A 1 97 ? -7.045 9.334 17.537 1.00 79.94 97 ARG A CA 1
ATOM 730 C C . ARG A 1 97 ? -6.252 9.080 16.253 1.00 79.94 97 ARG A C 1
ATOM 732 O O . ARG A 1 97 ? -6.850 9.003 15.187 1.00 79.94 97 ARG A O 1
ATOM 739 N N . ASN A 1 98 ? -4.937 8.935 16.359 1.00 86.12 98 ASN A N 1
ATOM 740 C CA . ASN A 1 98 ? -4.054 8.676 15.228 1.00 86.12 98 ASN A CA 1
ATOM 741 C C . ASN A 1 98 ? -3.630 7.212 15.237 1.00 86.12 98 ASN A C 1
ATOM 743 O O . ASN A 1 98 ? -3.741 6.536 16.261 1.00 86.12 98 ASN A O 1
ATOM 747 N N . ALA A 1 99 ? -3.097 6.725 14.127 1.00 85.19 99 ALA A N 1
ATOM 748 C CA . ALA A 1 99 ? -2.454 5.426 14.090 1.00 85.19 99 ALA A CA 1
ATOM 749 C C . ALA A 1 99 ? -1.245 5.427 13.165 1.00 85.19 99 ALA A C 1
ATOM 751 O O . ALA A 1 99 ? -1.199 6.155 12.178 1.00 85.19 99 ALA A O 1
ATOM 752 N N . LEU A 1 100 ? -0.274 4.588 13.493 1.00 89.56 100 LEU A N 1
ATOM 753 C CA . LEU A 1 100 ? 0.839 4.273 12.616 1.00 89.56 100 LEU A CA 1
ATOM 754 C C . LEU A 1 100 ? 0.646 2.854 12.103 1.00 89.56 100 LEU A C 1
ATOM 756 O O . LEU A 1 100 ? 0.415 1.935 12.885 1.00 89.56 100 LEU A O 1
ATOM 760 N N . GLN A 1 101 ? 0.755 2.676 10.798 1.00 87.50 101 GLN A N 1
ATOM 761 C CA . GLN A 1 101 ? 0.620 1.387 10.152 1.00 87.50 101 GLN A CA 1
ATOM 762 C C . GLN A 1 101 ? 1.913 1.054 9.425 1.00 87.50 101 GLN A C 1
ATOM 764 O O . GLN A 1 101 ? 2.398 1.832 8.606 1.00 87.50 101 GLN A O 1
ATOM 769 N N . LEU A 1 102 ? 2.453 -0.117 9.723 1.00 89.00 102 LEU A N 1
ATOM 770 C CA . LEU A 1 102 ? 3.564 -0.710 9.001 1.00 89.00 102 LEU A CA 1
ATOM 771 C C . LEU A 1 102 ? 3.019 -1.903 8.228 1.00 89.00 102 LEU A C 1
ATOM 773 O O . LEU A 1 102 ? 2.374 -2.767 8.816 1.00 89.00 102 LEU A O 1
ATOM 777 N N . ALA A 1 103 ? 3.241 -1.931 6.919 1.00 86.12 103 ALA A N 1
ATOM 778 C CA . ALA A 1 103 ? 2.783 -3.005 6.050 1.00 86.12 103 ALA A CA 1
ATOM 779 C C . ALA A 1 103 ? 3.938 -3.564 5.233 1.00 86.12 103 ALA A C 1
ATOM 781 O O . ALA A 1 103 ? 4.760 -2.814 4.707 1.00 86.12 103 ALA A O 1
ATOM 782 N N . LEU A 1 104 ? 3.908 -4.875 5.083 1.00 87.62 104 LEU A N 1
ATOM 783 C CA . LEU A 1 104 ? 4.649 -5.633 4.099 1.00 87.62 104 LEU A CA 1
ATOM 784 C C . LEU A 1 104 ? 3.636 -6.169 3.094 1.00 87.62 104 LEU A C 1
ATOM 786 O O . LEU A 1 104 ? 2.516 -6.528 3.459 1.00 87.62 104 LEU A O 1
ATOM 790 N N . GLY A 1 105 ? 3.991 -6.194 1.824 1.00 81.50 105 GLY A N 1
ATOM 791 C CA . GLY A 1 105 ? 3.100 -6.666 0.787 1.00 81.50 105 GLY A CA 1
ATOM 792 C C . GLY A 1 105 ? 3.828 -7.316 -0.361 1.00 81.50 105 GLY A C 1
ATOM 793 O O . GLY A 1 105 ? 5.036 -7.179 -0.515 1.00 81.50 105 GLY A O 1
ATOM 794 N N . TYR A 1 106 ? 3.056 -8.021 -1.165 1.00 82.00 106 TYR A N 1
ATOM 795 C CA . TYR A 1 106 ? 3.500 -8.652 -2.388 1.00 82.00 106 TYR A CA 1
ATOM 796 C C . TYR A 1 106 ? 2.482 -8.341 -3.480 1.00 82.00 106 TYR A C 1
ATOM 798 O O . TYR A 1 106 ? 1.276 -8.496 -3.267 1.00 82.00 106 TYR A O 1
ATOM 806 N N . GLY A 1 107 ? 2.959 -7.831 -4.612 1.00 74.94 107 GLY A N 1
ATOM 807 C CA . GLY A 1 107 ? 2.128 -7.586 -5.785 1.00 74.94 107 GLY A CA 1
ATOM 808 C C . GLY A 1 107 ? 2.062 -8.818 -6.680 1.00 74.94 107 GLY A C 1
ATOM 809 O O . GLY A 1 107 ? 3.071 -9.451 -6.927 1.00 74.94 107 GLY A O 1
ATOM 810 N N . ALA A 1 108 ? 0.898 -9.123 -7.229 1.00 75.62 108 ALA A N 1
ATOM 811 C CA . ALA A 1 108 ? 0.744 -10.002 -8.377 1.00 75.62 108 ALA A CA 1
ATOM 812 C C . ALA A 1 108 ? 0.263 -9.159 -9.561 1.00 75.62 108 ALA A C 1
ATOM 814 O O . ALA A 1 108 ? -0.686 -8.379 -9.436 1.00 75.62 108 ALA A O 1
ATOM 815 N N . ILE A 1 109 ? 0.927 -9.285 -10.708 1.00 73.75 109 ILE A N 1
ATOM 816 C CA . ILE A 1 109 ? 0.528 -8.601 -11.940 1.00 73.75 109 ILE A CA 1
ATOM 817 C C . ILE A 1 109 ? -0.661 -9.353 -12.532 1.00 73.75 109 ILE A C 1
ATOM 819 O O . ILE A 1 109 ? -0.568 -10.546 -12.800 1.00 73.75 109 ILE A O 1
ATOM 823 N N . LEU A 1 110 ? -1.781 -8.657 -12.721 1.00 70.38 110 LEU A N 1
ATOM 824 C CA . LEU A 1 110 ? -2.983 -9.213 -13.349 1.00 70.38 110 LEU A CA 1
ATOM 825 C C . LEU A 1 110 ? -3.146 -8.769 -14.811 1.00 70.38 110 LEU A C 1
ATOM 827 O O . LEU A 1 110 ? -4.070 -9.215 -15.486 1.00 70.38 110 LEU A O 1
ATOM 831 N N . SER A 1 111 ? -2.284 -7.873 -15.304 1.00 65.50 111 SER A N 1
ATOM 832 C CA . SER A 1 111 ? -2.325 -7.413 -16.697 1.00 65.50 111 SER A CA 1
ATOM 833 C C . SER A 1 111 ? -1.773 -8.467 -17.670 1.00 65.50 111 SER A C 1
ATOM 835 O O . SER A 1 111 ? -0.733 -9.053 -17.381 1.00 65.50 111 SER A O 1
ATOM 837 N N . PRO A 1 112 ? -2.404 -8.654 -18.846 1.00 53.56 112 PRO A N 1
ATOM 838 C CA . PRO A 1 112 ? -1.950 -9.603 -19.869 1.00 53.56 112 PRO A CA 1
ATOM 839 C C . PRO A 1 112 ? -0.719 -9.131 -20.666 1.00 53.56 112 PRO A C 1
ATOM 841 O O . PRO A 1 112 ? -0.070 -9.947 -21.311 1.00 53.56 112 PRO A O 1
ATOM 844 N N . ASN A 1 113 ? -0.386 -7.836 -20.621 1.00 57.72 113 ASN A N 1
ATOM 845 C CA . ASN A 1 113 ? 0.803 -7.277 -21.270 1.00 57.72 113 ASN A CA 1
ATOM 846 C C . ASN A 1 113 ? 1.990 -7.238 -20.297 1.00 57.72 113 ASN A C 1
ATOM 848 O O . ASN A 1 113 ? 1.765 -7.028 -19.098 1.00 57.72 113 ASN A O 1
ATOM 852 N N . PRO A 1 114 ? 3.240 -7.380 -20.786 1.00 55.03 114 PRO A N 1
ATOM 853 C CA . PRO A 1 114 ? 4.417 -7.267 -19.937 1.00 55.03 114 PRO A CA 1
ATOM 854 C C . PRO A 1 114 ? 4.393 -5.907 -19.235 1.00 55.03 114 PRO A C 1
ATOM 856 O O . PRO A 1 114 ? 4.335 -4.858 -19.875 1.00 55.03 114 PRO A O 1
ATOM 859 N N . ALA A 1 115 ? 4.397 -5.922 -17.900 1.00 56.81 115 ALA A N 1
ATOM 860 C CA . ALA A 1 115 ? 4.376 -4.690 -17.114 1.00 56.81 115 ALA A CA 1
ATOM 861 C C . ALA A 1 115 ? 5.647 -3.853 -17.325 1.00 56.81 115 ALA A C 1
ATOM 863 O O . ALA A 1 115 ? 5.645 -2.664 -17.016 1.00 56.81 115 ALA A O 1
ATOM 864 N N . VAL A 1 116 ? 6.708 -4.474 -17.851 1.00 57.06 116 VAL A N 1
ATOM 865 C CA . VAL A 1 116 ? 8.001 -3.872 -18.163 1.00 57.06 116 VAL A CA 1
ATOM 866 C C . VAL A 1 116 ? 8.446 -4.359 -19.541 1.00 57.06 116 VAL A C 1
ATOM 868 O O . VAL A 1 116 ? 8.563 -5.560 -19.769 1.00 57.06 116 VAL A O 1
ATOM 871 N N . GLU A 1 117 ? 8.717 -3.435 -20.454 1.00 61.16 117 GLU A N 1
ATOM 872 C CA . GLU A 1 117 ? 9.243 -3.717 -21.790 1.00 61.16 117 GLU A CA 1
ATOM 873 C C . GLU A 1 117 ? 10.603 -3.031 -21.961 1.00 61.16 117 GLU A C 1
ATOM 875 O O . GLU A 1 117 ? 10.748 -1.845 -21.667 1.00 61.16 117 GLU A O 1
ATOM 880 N N . LEU A 1 118 ? 11.621 -3.762 -22.418 1.00 56.16 118 LEU A N 1
ATOM 881 C CA . LEU A 1 118 ? 12.910 -3.171 -22.783 1.00 56.16 118 LEU A CA 1
ATOM 882 C C . LEU A 1 118 ? 12.750 -2.436 -24.119 1.00 56.16 118 LEU A C 1
ATOM 884 O O . LEU A 1 118 ? 12.304 -3.040 -25.090 1.00 56.16 118 LEU A O 1
ATOM 888 N N . ILE A 1 119 ? 13.152 -1.164 -24.198 1.00 56.72 119 ILE A N 1
ATOM 889 C CA . ILE A 1 119 ? 13.166 -0.452 -25.480 1.00 56.72 119 ILE A CA 1
ATOM 890 C C . ILE A 1 119 ? 14.322 -0.996 -26.333 1.00 56.72 119 ILE A C 1
ATOM 892 O O . ILE A 1 119 ? 15.487 -0.812 -25.955 1.00 56.72 119 ILE A O 1
ATOM 896 N N . PRO A 1 120 ? 14.047 -1.609 -27.500 1.00 47.38 120 PRO A N 1
ATOM 897 C CA . PRO A 1 120 ? 15.099 -2.073 -28.393 1.00 47.38 120 PRO A CA 1
ATOM 898 C C . PRO A 1 120 ? 15.916 -0.871 -28.894 1.00 47.38 120 PRO A C 1
ATOM 900 O O . PRO A 1 120 ? 15.353 0.081 -29.431 1.00 47.38 120 PRO A O 1
ATOM 903 N N . GLY A 1 121 ? 17.241 -0.900 -28.712 1.00 46.25 121 GLY A N 1
ATOM 904 C CA . GLY A 1 121 ? 18.160 0.148 -29.192 1.00 46.25 121 GLY A CA 1
ATOM 905 C C . GLY A 1 121 ? 18.935 0.909 -28.109 1.00 46.25 121 GLY A C 1
ATOM 906 O O . GLY A 1 121 ? 19.869 1.634 -28.442 1.00 46.25 121 GLY A O 1
ATOM 907 N N . PHE A 1 122 ? 18.622 0.714 -26.824 1.00 47.62 122 PHE A N 1
ATOM 908 C CA . PHE A 1 122 ? 19.360 1.297 -25.692 1.00 47.62 122 PHE A CA 1
ATOM 909 C C . PHE A 1 122 ? 20.200 0.238 -24.959 1.00 47.62 122 PHE A C 1
ATOM 911 O O . PHE A 1 122 ? 19.892 -0.115 -23.828 1.00 47.62 122 PHE A O 1
ATOM 918 N N . GLY A 1 123 ? 21.261 -0.263 -25.606 1.00 48.62 123 GLY A N 1
ATOM 919 C CA . GLY A 1 123 ? 22.187 -1.253 -25.028 1.00 48.62 123 GLY A CA 1
ATOM 920 C C . GLY A 1 123 ? 21.608 -2.676 -24.934 1.00 48.62 123 GLY A C 1
ATOM 921 O O . GLY A 1 123 ? 20.413 -2.869 -25.149 1.00 48.62 123 GLY A O 1
ATOM 922 N N . PRO A 1 124 ? 22.431 -3.704 -24.645 1.00 45.88 124 PRO A N 1
ATOM 923 C CA . PRO A 1 124 ? 21.980 -5.098 -24.683 1.00 45.88 124 PRO A CA 1
ATOM 924 C C . PRO A 1 124 ? 20.938 -5.473 -23.616 1.00 45.88 124 PRO A C 1
ATOM 926 O O . PRO A 1 124 ? 20.367 -6.552 -23.715 1.00 45.88 124 PRO A O 1
ATOM 929 N N . GLY A 1 125 ? 20.653 -4.612 -22.630 1.00 51.72 125 GLY A N 1
ATOM 930 C CA . GLY A 1 125 ? 19.859 -4.991 -21.460 1.00 51.72 125 GLY A CA 1
ATOM 931 C C . GLY A 1 125 ? 20.575 -6.075 -20.640 1.00 51.72 125 GLY A C 1
ATOM 932 O O . GLY A 1 125 ? 21.217 -6.980 -21.162 1.00 51.72 125 GLY A O 1
ATOM 933 N N . SER A 1 126 ? 20.531 -5.981 -19.319 1.00 53.53 126 SER A N 1
ATOM 934 C CA . SER A 1 126 ? 21.062 -7.037 -18.451 1.00 53.53 126 SER A CA 1
ATOM 935 C C . SER A 1 126 ? 19.882 -7.856 -17.942 1.00 53.53 126 SER A C 1
ATOM 937 O O . SER A 1 126 ? 18.978 -7.285 -17.333 1.00 53.53 126 SER A O 1
ATOM 939 N N . LEU A 1 127 ? 19.889 -9.179 -18.154 1.00 56.75 127 LEU A N 1
ATOM 940 C CA . LEU A 1 127 ? 18.917 -10.111 -17.548 1.00 56.75 127 LEU A CA 1
ATOM 941 C C . LEU A 1 127 ? 18.851 -9.928 -16.021 1.00 56.75 127 LEU A C 1
ATOM 943 O O . LEU A 1 127 ? 17.786 -10.023 -15.416 1.00 56.75 127 LEU A O 1
ATOM 947 N N . THR A 1 128 ? 19.985 -9.592 -15.400 1.00 54.44 128 THR A N 1
ATOM 948 C CA . THR A 1 128 ? 20.082 -9.274 -13.971 1.00 54.44 128 THR A CA 1
ATOM 949 C C . THR A 1 128 ? 19.343 -7.980 -13.628 1.00 54.44 128 THR A C 1
ATOM 951 O O . THR A 1 128 ? 18.630 -7.931 -12.629 1.00 54.44 128 THR A O 1
ATOM 954 N N . GLY A 1 129 ? 19.454 -6.953 -14.476 1.00 54.16 129 GLY A N 1
ATOM 955 C CA . GLY A 1 129 ? 18.719 -5.695 -14.332 1.00 54.16 129 GLY A CA 1
ATOM 956 C C . GLY A 1 129 ? 17.211 -5.873 -14.511 1.00 54.16 129 GLY A C 1
ATOM 957 O O . GLY A 1 129 ? 16.440 -5.311 -13.742 1.00 54.16 129 GLY A O 1
ATOM 958 N N . GLN A 1 130 ? 16.788 -6.708 -15.460 1.00 56.03 130 GLN A N 1
ATOM 959 C CA . GLN A 1 130 ? 15.375 -7.001 -15.708 1.00 56.03 130 GLN A CA 1
ATOM 960 C C . GLN A 1 130 ? 14.732 -7.740 -14.521 1.00 56.03 130 GLN A C 1
ATOM 962 O O . GLN A 1 130 ? 13.696 -7.306 -14.024 1.00 56.03 130 GLN A O 1
ATOM 967 N N . ASN A 1 131 ? 15.410 -8.753 -13.971 1.00 58.53 131 ASN A N 1
ATOM 968 C CA . ASN A 1 131 ? 14.967 -9.454 -12.760 1.00 58.53 131 ASN A CA 1
ATOM 969 C C . ASN A 1 131 ? 14.922 -8.540 -11.530 1.00 58.53 131 ASN A C 1
ATOM 971 O O . ASN A 1 131 ? 14.020 -8.658 -10.701 1.00 58.53 131 ASN A O 1
ATOM 975 N N . LEU A 1 132 ? 15.886 -7.619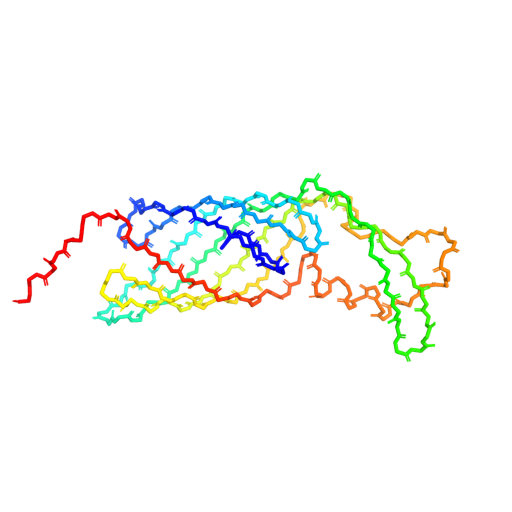 -11.395 1.00 58.56 132 LEU A N 1
ATOM 976 C CA . LEU A 1 132 ? 15.872 -6.648 -10.305 1.00 58.56 132 LEU A CA 1
ATOM 977 C C . LEU A 1 132 ? 14.637 -5.755 -10.432 1.00 58.56 132 LEU A C 1
ATOM 979 O O . LEU A 1 132 ? 13.889 -5.620 -9.472 1.00 58.56 132 LEU A O 1
ATOM 983 N N . VAL A 1 133 ? 14.391 -5.213 -11.627 1.00 58.72 133 VAL A N 1
ATOM 984 C CA . VAL A 1 133 ? 13.248 -4.343 -11.935 1.00 58.72 133 VAL A CA 1
ATOM 985 C C . VAL A 1 133 ? 11.920 -5.051 -11.753 1.00 58.72 133 VAL A C 1
ATOM 987 O O . VAL A 1 133 ? 10.986 -4.422 -11.281 1.00 58.72 133 VAL A O 1
ATOM 990 N N . GLU A 1 134 ? 11.817 -6.339 -12.056 1.00 61.34 134 GLU A N 1
ATOM 991 C CA . GLU A 1 134 ? 10.623 -7.128 -11.746 1.00 61.34 134 GLU A CA 1
ATOM 992 C C . GLU A 1 134 ? 10.462 -7.345 -10.232 1.00 61.34 134 GLU A C 1
ATOM 994 O O . GLU A 1 134 ? 9.359 -7.210 -9.701 1.00 61.34 134 GLU A O 1
ATOM 999 N N . ALA A 1 135 ? 11.557 -7.577 -9.499 1.00 57.84 135 ALA A N 1
ATOM 1000 C CA . ALA A 1 135 ? 11.534 -7.780 -8.048 1.00 57.84 135 ALA A CA 1
ATOM 1001 C C . ALA A 1 135 ? 11.244 -6.501 -7.237 1.00 57.84 135 ALA A C 1
ATOM 1003 O O . ALA A 1 135 ? 10.614 -6.578 -6.178 1.00 57.84 135 ALA A O 1
ATOM 1004 N N . ILE A 1 136 ? 11.697 -5.331 -7.707 1.00 57.06 136 ILE A N 1
ATOM 1005 C CA . ILE A 1 136 ? 11.418 -4.013 -7.099 1.00 57.06 136 ILE A CA 1
ATOM 1006 C C . ILE A 1 136 ? 10.285 -3.252 -7.801 1.00 57.06 136 ILE A C 1
ATOM 1008 O O . ILE A 1 136 ? 9.954 -2.132 -7.409 1.00 57.06 136 ILE A O 1
ATOM 1012 N N . GLY A 1 137 ? 9.721 -3.816 -8.866 1.00 56.84 137 GLY A N 1
ATOM 1013 C CA . GLY A 1 137 ? 8.734 -3.174 -9.722 1.00 56.84 137 GLY A CA 1
ATOM 1014 C C . GLY A 1 137 ? 7.322 -3.726 -9.538 1.00 56.84 137 GLY A C 1
ATOM 1015 O O . GLY A 1 137 ? 6.958 -4.208 -8.460 1.00 56.84 137 GLY A O 1
ATOM 1016 N N . PRO A 1 138 ? 6.462 -3.591 -10.563 1.00 54.84 138 PRO A N 1
ATOM 1017 C CA . PRO A 1 138 ? 5.105 -4.125 -10.535 1.00 54.84 138 PRO A CA 1
ATOM 1018 C C . PRO A 1 138 ? 5.166 -5.640 -10.289 1.00 54.84 138 PRO A C 1
ATOM 1020 O O . PRO A 1 138 ? 5.701 -6.353 -11.120 1.00 54.84 138 PRO A O 1
ATOM 1023 N N . GLY A 1 139 ? 4.654 -6.130 -9.155 1.00 58.88 139 GLY A N 1
ATOM 1024 C CA . GLY A 1 139 ? 4.750 -7.554 -8.785 1.00 58.88 139 GLY A CA 1
ATOM 1025 C C . GLY A 1 139 ? 5.764 -7.887 -7.674 1.00 58.88 139 GLY A C 1
ATOM 1026 O O . GLY A 1 139 ? 5.880 -9.033 -7.252 1.00 58.88 139 GLY A O 1
ATOM 1027 N N . GLY A 1 140 ? 6.498 -6.885 -7.186 1.00 66.75 140 GLY A N 1
ATOM 1028 C CA . GLY A 1 140 ? 7.547 -7.045 -6.182 1.00 66.75 140 GLY A CA 1
ATOM 1029 C C . GLY A 1 140 ? 7.098 -7.010 -4.717 1.00 66.75 140 GLY A C 1
ATOM 1030 O O . GLY A 1 140 ? 5.915 -6.848 -4.386 1.00 66.75 140 GLY A O 1
ATOM 1031 N N . LEU A 1 141 ? 8.087 -7.122 -3.820 1.00 70.94 141 LEU A N 1
ATOM 1032 C CA . LEU A 1 141 ? 7.913 -6.965 -2.373 1.00 70.94 141 LEU A CA 1
ATOM 1033 C C . LEU A 1 141 ? 7.796 -5.480 -2.005 1.00 70.94 141 LEU A C 1
ATOM 1035 O O . LEU A 1 141 ? 8.699 -4.679 -2.246 1.00 70.94 141 LEU A O 1
ATOM 1039 N N . GLU A 1 142 ? 6.687 -5.114 -1.373 1.00 72.31 142 GLU A N 1
ATOM 1040 C CA . GLU A 1 142 ? 6.377 -3.756 -0.940 1.00 72.31 142 GLU A CA 1
ATOM 1041 C C . GLU A 1 142 ? 6.572 -3.618 0.572 1.00 72.31 142 GLU A C 1
ATOM 1043 O O . GLU A 1 142 ? 5.979 -4.358 1.352 1.00 72.31 142 GLU A O 1
ATOM 1048 N N . ILE A 1 143 ? 7.329 -2.610 1.001 1.00 78.06 143 ILE A N 1
ATOM 1049 C CA . ILE A 1 143 ? 7.351 -2.156 2.395 1.00 78.06 143 ILE A CA 1
ATOM 1050 C C . ILE A 1 143 ? 6.750 -0.757 2.432 1.00 78.06 143 ILE A C 1
ATOM 1052 O O . ILE A 1 143 ? 7.130 0.116 1.653 1.00 78.06 143 ILE A O 1
ATOM 1056 N N . SER A 1 144 ? 5.804 -0.531 3.337 1.00 78.25 144 SER A N 1
ATOM 1057 C CA . SER A 1 144 ? 5.146 0.764 3.474 1.00 78.25 144 SER A CA 1
ATOM 1058 C C . SER A 1 144 ? 4.956 1.142 4.931 1.00 78.25 144 SER A C 1
ATOM 1060 O O . SER A 1 144 ? 4.554 0.310 5.747 1.00 78.25 144 SER A O 1
ATOM 1062 N N . ILE A 1 145 ? 5.142 2.423 5.215 1.00 84.38 145 ILE A N 1
ATOM 1063 C CA . ILE A 1 145 ? 4.774 3.038 6.483 1.00 84.38 145 ILE A CA 1
ATOM 1064 C C . ILE A 1 145 ? 3.697 4.072 6.173 1.00 84.38 145 ILE A C 1
ATOM 1066 O O . ILE A 1 145 ? 3.784 4.806 5.191 1.00 84.38 145 ILE A O 1
ATOM 1070 N N . SER A 1 146 ? 2.633 4.092 6.962 1.00 82.12 146 SER A N 1
ATOM 1071 C CA . SER A 1 146 ? 1.499 4.989 6.766 1.00 82.12 146 SER A CA 1
ATOM 1072 C C . SER A 1 146 ? 1.076 5.587 8.095 1.00 82.12 146 SER A C 1
ATOM 1074 O O . SER A 1 146 ? 1.011 4.896 9.109 1.00 82.12 146 SER A O 1
ATOM 1076 N N . PHE A 1 147 ? 0.772 6.879 8.080 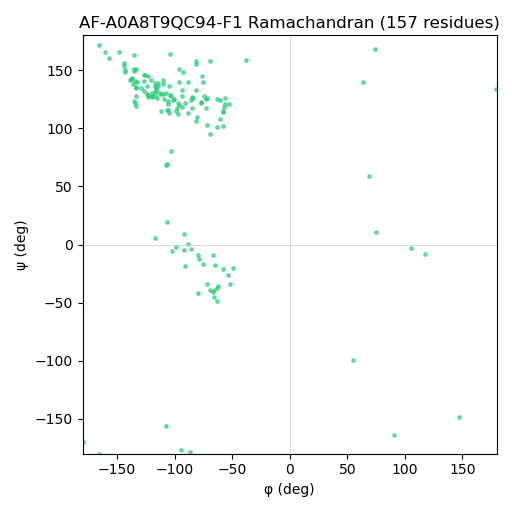1.00 84.31 147 PHE A N 1
ATOM 1077 C CA . PHE A 1 147 ? 0.208 7.578 9.222 1.00 84.31 147 PHE A CA 1
ATOM 1078 C C . PHE A 1 147 ? -1.274 7.834 8.958 1.00 84.31 147 PHE A C 1
ATOM 1080 O O . PHE A 1 147 ? -1.631 8.453 7.958 1.00 84.31 147 PHE A O 1
ATOM 1087 N N . LEU A 1 148 ? -2.135 7.324 9.833 1.00 81.94 148 LEU A N 1
ATOM 1088 C CA . LEU A 1 148 ? -3.580 7.471 9.742 1.00 81.94 148 LEU A CA 1
ATOM 1089 C C . LEU A 1 148 ? -4.041 8.525 10.742 1.00 81.94 148 LEU A C 1
ATOM 1091 O O . LEU A 1 148 ? -3.755 8.438 11.938 1.00 81.94 148 LEU A O 1
ATOM 1095 N N . ILE A 1 149 ? -4.806 9.492 10.247 1.00 82.31 149 ILE A N 1
ATOM 1096 C CA . ILE A 1 149 ? -5.428 10.536 11.057 1.00 82.31 149 ILE A CA 1
ATOM 1097 C C . ILE A 1 149 ? -6.917 10.214 11.148 1.00 82.31 149 ILE A C 1
ATOM 1099 O O . ILE A 1 149 ? -7.622 10.200 10.140 1.00 82.31 149 ILE A O 1
ATOM 1103 N N . GLY A 1 150 ? -7.405 9.922 12.354 1.00 76.94 150 GLY A N 1
ATOM 1104 C CA . GLY A 1 150 ? -8.825 9.685 12.585 1.00 76.94 150 GLY A CA 1
ATOM 1105 C C . GLY A 1 150 ? -9.615 10.989 12.491 1.00 76.94 150 GLY A C 1
ATOM 1106 O O . GLY A 1 150 ? -9.605 11.777 13.433 1.00 76.94 150 GLY A O 1
ATOM 1107 N N . LEU A 1 151 ? -10.314 11.198 11.372 1.00 65.31 151 LEU A N 1
ATOM 1108 C CA . LEU A 1 151 ? -11.161 12.378 11.127 1.00 65.31 151 LEU A CA 1
ATOM 1109 C C . LEU A 1 151 ? -12.593 12.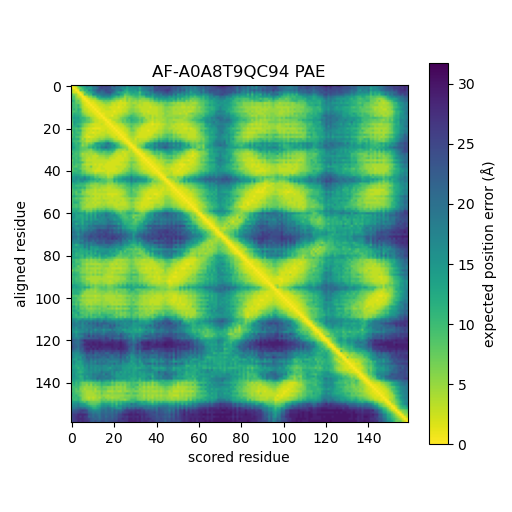243 11.689 1.00 65.31 151 LEU A C 1
ATOM 1111 O O . LEU A 1 151 ? -13.378 13.182 11.609 1.00 65.31 151 LEU A O 1
ATOM 1115 N N . GLY A 1 152 ? -12.952 11.088 12.259 1.00 57.47 152 GLY A N 1
ATOM 1116 C CA . GLY A 1 152 ? -14.266 10.864 12.871 1.00 57.47 152 GLY A CA 1
ATOM 1117 C C . GLY A 1 152 ? -14.373 11.423 14.298 1.00 57.47 152 GLY A C 1
ATOM 1118 O O . GLY A 1 152 ? -13.350 11.567 14.978 1.00 57.47 152 GLY A O 1
ATOM 1119 N N . PRO A 1 153 ? -15.594 11.699 14.801 1.00 46.66 153 PRO A N 1
ATOM 1120 C CA . PRO A 1 153 ? -15.793 12.085 16.193 1.00 46.66 153 PRO A CA 1
ATOM 1121 C C . PRO A 1 153 ? -15.239 10.974 17.084 1.00 46.66 153 PRO A C 1
ATOM 1123 O O . PRO A 1 153 ? -15.706 9.835 17.059 1.00 46.66 153 PRO A O 1
ATOM 1126 N N . GLY A 1 154 ? -14.178 11.289 17.829 1.00 46.28 154 GLY A N 1
ATOM 1127 C CA . GLY A 1 154 ? -13.520 10.321 18.690 1.00 46.28 154 GLY A CA 1
ATOM 1128 C C . GLY A 1 154 ? -14.515 9.815 19.722 1.00 46.28 154 GLY A C 1
ATOM 1129 O O . GLY A 1 154 ? -14.842 10.547 20.653 1.00 46.28 154 GLY A O 1
ATOM 1130 N N . LYS A 1 155 ? -14.975 8.567 19.588 1.00 42.78 155 LYS A N 1
ATOM 1131 C CA . LYS A 1 155 ? -15.583 7.875 20.720 1.00 42.78 155 LYS A CA 1
ATOM 1132 C C . LYS A 1 155 ? -14.488 7.737 21.768 1.00 42.78 155 LYS A C 1
ATOM 1134 O O . LYS A 1 155 ? -13.575 6.926 21.638 1.00 42.78 155 LYS A O 1
ATOM 1139 N N . VAL A 1 156 ? -14.550 8.617 22.761 1.00 40.97 156 VAL A N 1
ATOM 1140 C CA . VAL A 1 156 ? -13.861 8.461 24.033 1.00 40.97 156 VAL A CA 1
ATOM 1141 C C . VAL A 1 156 ? -14.383 7.151 24.601 1.00 40.97 156 VAL A C 1
ATOM 1143 O O . VAL A 1 156 ? -15.516 7.080 25.067 1.00 40.97 156 VAL A O 1
ATOM 1146 N N . THR A 1 157 ? -13.595 6.087 24.492 1.00 42.38 157 THR A N 1
ATOM 1147 C CA . THR A 1 157 ? -13.844 4.883 25.273 1.00 42.38 157 THR A CA 1
ATOM 1148 C C . THR A 1 157 ? -13.535 5.262 26.714 1.00 42.38 157 THR A C 1
ATOM 1150 O O . THR A 1 157 ? -12.370 5.316 27.112 1.00 42.38 157 THR A O 1
ATOM 1153 N N . VAL A 1 158 ? -14.580 5.641 27.449 1.00 39.19 158 VAL A N 1
ATOM 1154 C CA . VAL A 1 158 ? -14.543 5.779 28.903 1.00 39.19 158 VAL A CA 1
ATOM 1155 C C . VAL A 1 158 ? -14.114 4.413 29.439 1.00 39.19 158 VAL A C 1
ATOM 1157 O O . VAL A 1 158 ? -14.735 3.399 29.115 1.00 39.19 158 VAL A O 1
ATOM 1160 N N . A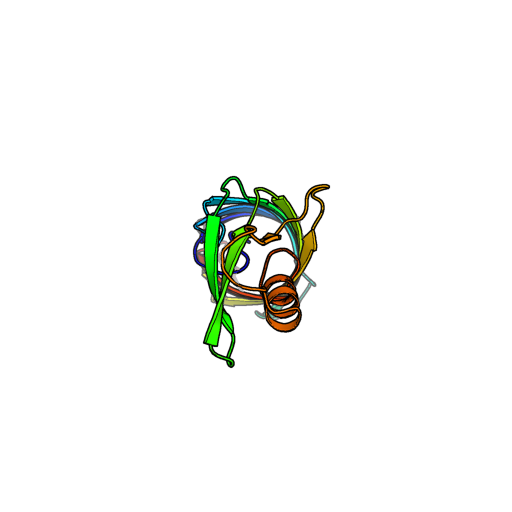RG A 1 159 ? -12.967 4.393 30.118 1.00 37.38 159 ARG A N 1
ATOM 1161 C CA . ARG A 1 159 ? -12.537 3.265 30.944 1.00 37.38 159 ARG A CA 1
ATOM 1162 C C . ARG A 1 159 ? -13.297 3.295 32.254 1.00 37.38 159 ARG A C 1
ATOM 1164 O O . ARG A 1 159 ? -13.516 4.426 32.741 1.00 37.38 159 ARG A O 1
#

Nearest PDB structures (foldseek):
  2wjr-assembly1_A  TM=5.916E-01  e=1.426E-01  Escherichia coli K-12
  3slt-assembly1_A  TM=4.016E-01  e=1.071E+00  Escherichia coli O157:H7
  3slj-assembly1_A  TM=3.994E-01  e=1.184E+00  Escherichia coli O157:H7
  3slo-assembly1_A  TM=3.509E-01  e=1.602E+00  Escherichia coli O157:H7
  6r2q-assembly1_B  TM=3.109E-01  e=8.037E+00  Shewanella baltica

Foldseek 3Di:
DQDQADDWDKDWDDPDPFKIKIWIWDQHVLGIKIKIKMKGWDDDPAQKIKIKMKMWIWRPHWDWDWDQDPVRQIWIKIQDTFIKIKIKIWIWGDDQQKIKIKIKIFIDTPDPDDRIDTDPPRGPDDPVVVVVCCQSHHGHIGIDMDMGGRPDDRPPPDD

pLDDT: mean 70.93, std 15.01, range [30.98, 91.44]

Mean predicted aligned error: 12.01 Å

Organism: NCBI:txid2932248

Secondary structure (DSSP, 8-state):
---SSS-EEEEEEEEETTEEEEEEEEEETTEEEEEEEEEEE---SSSEEEEEEEEEEEE---EEEEEE-TTS-EEEEEE---EEEEEEEEEEEEETTEEEEEEEEEEEE--SS-SEEEPTTSS---HHHHHHHHHHSTTSEEEEEEEEE--S-------

Solvent-accessible surface area (backbone atoms only — not comparable to full-atom values): 8453 Å² total; per-residue (Å²): 119,16,53,74,68,63,60,57,51,69,52,75,46,76,79,45,101,45,31,32,39,36,42,16,40,16,62,32,84,44,32,52,26,43,19,43,35,40,36,40,44,50,90,54,97,62,54,57,28,46,34,41,31,44,30,47,33,42,29,78,26,71,29,81,45,81,43,67,43,98,85,73,52,46,26,38,30,38,30,41,57,33,39,31,42,32,43,35,39,35,44,37,38,55,56,88,63,33,32,43,34,43,36,41,31,42,29,43,67,71,43,95,60,71,53,62,40,75,49,89,84,37,62,90,58,51,73,68,52,52,53,47,47,43,47,73,35,85,41,14,72,33,79,49,77,47,83,45,76,58,86,62,87,76,79,75,78,80,125

Radius of gyration: 18.37 Å; Cα contacts (8 Å, |Δi|>4): 386; chains: 1; bounding box: 46×22×60 Å

Sequence (159 aa):
MGRPYGWGVEVAYRLLPALDANVGVGLGSSGAKIGVGTRAYVPSRGRNHLFAGTNLVYSSSNISVDIEDSNGVKGRYIIHSSTLLHLRAGLHHQFRRNALQLALGYGAILSPNPAVELIPGFGPGSLTGQNLVEAIGPGGLEISISFLIGLGPGKVTVR